Protein AF-A0A2M7XPI5-F1 (afdb_monomer_lite)

Sequence (102 aa):
TYDPLHPLLQEALNETYGIMVYQEDVTRVAMALANFTADDGDQLRKVISKKHKQAKLRDFKIQFYQGARKNNVADTVTDVIWEMIMSFAGYSFCKPHSASYA

Structure (mmCIF, N/CA/C/O backbone):
data_AF-A0A2M7XPI5-F1
#
_entry.id   AF-A0A2M7XPI5-F1
#
loop_
_atom_site.group_PDB
_atom_site.id
_atom_site.type_symbol
_atom_site.label_atom_id
_atom_site.label_alt_id
_atom_site.label_comp_id
_atom_site.label_asym_id
_atom_site.label_entity_id
_atom_site.label_seq_id
_atom_site.pdbx_PDB_ins_code
_atom_site.Cartn_x
_atom_site.Cartn_y
_atom_site.Cartn_z
_atom_site.occupancy
_atom_site.B_iso_or_equiv
_atom_site.auth_seq_id
_atom_site.auth_comp_id
_atom_site.auth_asym_id
_atom_site.auth_atom_id
_atom_site.pdbx_PDB_model_num
ATOM 1 N N . THR A 1 1 ? 19.082 -8.5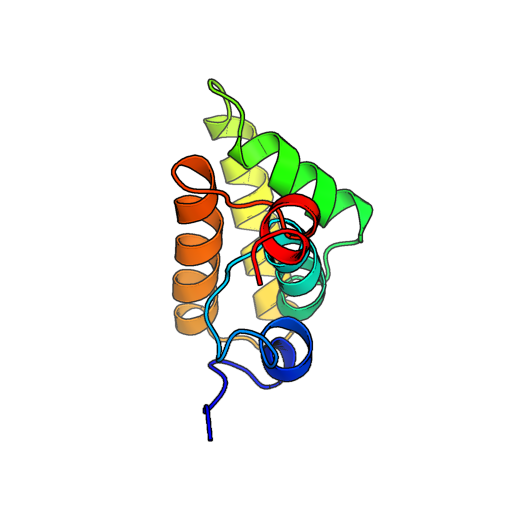63 -12.685 1.00 58.78 1 THR A N 1
ATOM 2 C CA . THR A 1 1 ? 17.932 -7.674 -12.941 1.00 58.78 1 THR A CA 1
ATOM 3 C C . THR A 1 1 ? 16.755 -8.262 -12.206 1.00 58.78 1 THR A C 1
ATOM 5 O O . THR A 1 1 ? 16.539 -9.458 -12.343 1.00 58.78 1 THR A O 1
ATOM 8 N N . TYR A 1 2 ? 16.105 -7.493 -11.341 1.00 68.06 2 TYR A N 1
ATOM 9 C CA . TYR A 1 2 ? 14.916 -7.939 -10.614 1.00 68.06 2 TYR A CA 1
ATOM 10 C C . TYR A 1 2 ? 13.680 -7.729 -11.499 1.00 68.06 2 TYR A C 1
ATOM 12 O O . TYR A 1 2 ? 13.600 -6.699 -12.168 1.00 68.06 2 TYR A O 1
ATOM 20 N N . ASP A 1 3 ? 12.763 -8.698 -11.519 1.00 76.94 3 ASP A N 1
ATOM 21 C CA . ASP A 1 3 ? 11.487 -8.588 -12.229 1.00 76.94 3 ASP A CA 1
ATOM 22 C C . ASP A 1 3 ? 10.394 -8.183 -11.226 1.00 76.94 3 ASP A C 1
ATOM 24 O O . ASP A 1 3 ? 10.141 -8.927 -10.271 1.00 76.94 3 ASP A O 1
ATOM 28 N N . PRO A 1 4 ? 9.800 -6.983 -11.352 1.00 79.75 4 PRO A N 1
ATOM 29 C CA . PRO A 1 4 ? 8.847 -6.497 -10.374 1.00 79.75 4 PRO A CA 1
ATOM 30 C C . PRO A 1 4 ? 7.525 -7.259 -10.448 1.00 79.75 4 PRO A C 1
ATOM 32 O O . PRO A 1 4 ? 6.936 -7.390 -11.514 1.00 79.75 4 PRO A O 1
ATOM 35 N N . LEU A 1 5 ? 6.988 -7.641 -9.282 1.00 82.12 5 LEU A N 1
ATOM 36 C CA . LEU A 1 5 ? 5.658 -8.265 -9.161 1.00 82.12 5 LEU A CA 1
ATOM 37 C C . LEU A 1 5 ? 4.540 -7.461 -9.852 1.00 82.12 5 LEU A C 1
ATOM 39 O O . LEU A 1 5 ? 3.517 -8.019 -10.241 1.00 82.12 5 LEU A O 1
ATOM 43 N N . HIS A 1 6 ? 4.720 -6.143 -9.971 1.00 88.81 6 HIS A N 1
ATOM 44 C CA . HIS A 1 6 ? 3.867 -5.259 -10.754 1.00 88.81 6 HIS A CA 1
ATOM 45 C C . HIS A 1 6 ? 4.668 -4.036 -11.229 1.00 88.81 6 HIS A C 1
ATOM 47 O O . HIS A 1 6 ? 5.464 -3.520 -10.441 1.00 88.81 6 HIS A O 1
ATOM 53 N N . PRO A 1 7 ? 4.425 -3.483 -12.433 1.00 89.12 7 PRO A N 1
ATOM 54 C CA . PRO A 1 7 ? 5.129 -2.286 -12.911 1.00 89.12 7 PRO A CA 1
ATOM 55 C C . PRO A 1 7 ? 5.064 -1.095 -11.941 1.00 89.12 7 PRO A C 1
ATOM 57 O O . PRO A 1 7 ? 6.054 -0.402 -11.739 1.00 89.12 7 PRO A O 1
ATOM 60 N N . LEU A 1 8 ? 3.927 -0.909 -11.256 1.00 89.44 8 LEU A N 1
ATOM 61 C CA . LEU A 1 8 ? 3.747 0.155 -10.249 1.00 89.44 8 LEU A CA 1
ATOM 62 C C . LEU A 1 8 ? 4.673 0.024 -9.027 1.00 89.44 8 LEU A C 1
ATOM 64 O O . LEU A 1 8 ? 4.890 0.995 -8.311 1.00 89.44 8 LEU A O 1
ATOM 68 N N . LEU A 1 9 ? 5.213 -1.167 -8.768 1.00 87.00 9 LEU A N 1
ATOM 69 C CA . LEU A 1 9 ? 6.141 -1.405 -7.663 1.00 87.00 9 LEU A CA 1
ATOM 70 C C . LEU A 1 9 ? 7.589 -1.105 -8.025 1.00 87.00 9 LEU A C 1
ATOM 72 O O . LEU A 1 9 ? 8.428 -1.070 -7.126 1.00 87.00 9 LEU A O 1
ATOM 76 N N . GLN A 1 10 ? 7.891 -0.915 -9.312 1.00 86.06 10 GLN A N 1
ATOM 77 C CA . GLN A 1 10 ? 9.258 -0.730 -9.773 1.00 86.06 10 GLN A CA 1
ATOM 78 C C . GLN A 1 10 ? 9.895 0.469 -9.072 1.00 86.06 10 GLN A C 1
ATOM 80 O O . GLN A 1 10 ? 10.888 0.298 -8.383 1.00 86.06 10 GLN A O 1
ATOM 85 N N . GLU A 1 11 ? 9.290 1.654 -9.129 1.00 82.81 11 GLU A N 1
ATOM 86 C CA . GLU A 1 11 ? 9.857 2.836 -8.465 1.00 82.81 11 GLU A CA 1
ATOM 87 C C . GLU A 1 11 ? 9.920 2.697 -6.936 1.00 82.81 11 GLU A C 1
ATOM 89 O O . GLU A 1 11 ? 10.869 3.165 -6.311 1.00 82.81 11 GLU A O 1
ATOM 94 N N . ALA A 1 12 ? 8.940 2.023 -6.325 1.00 84.12 12 ALA A N 1
ATOM 95 C CA . ALA A 1 12 ? 8.861 1.895 -4.872 1.00 84.12 12 ALA A CA 1
ATOM 96 C C . ALA A 1 12 ? 9.877 0.899 -4.285 1.00 84.12 12 ALA A C 1
ATOM 98 O O . ALA A 1 12 ? 10.324 1.105 -3.159 1.00 84.12 12 ALA A O 1
ATOM 99 N N . LEU A 1 13 ? 10.228 -0.166 -5.018 1.00 84.38 13 LEU A N 1
ATOM 100 C CA . LEU A 1 13 ? 11.019 -1.301 -4.514 1.00 84.38 13 LEU A CA 1
ATOM 101 C C . LEU A 1 13 ? 12.287 -1.597 -5.338 1.00 84.38 13 LEU A C 1
ATOM 103 O O . LEU A 1 13 ? 12.946 -2.611 -5.100 1.00 84.38 13 LEU A O 1
ATOM 107 N N . ASN A 1 14 ? 12.653 -0.752 -6.309 1.00 82.75 14 ASN A N 1
ATOM 108 C CA . ASN A 1 14 ? 13.853 -0.964 -7.133 1.00 82.75 14 ASN A CA 1
ATOM 109 C C . ASN A 1 14 ? 15.138 -0.991 -6.291 1.00 82.75 14 ASN A C 1
ATOM 111 O O . ASN A 1 14 ? 15.988 -1.853 -6.494 1.00 82.75 14 ASN A O 1
ATOM 115 N N . GLU A 1 15 ? 15.261 -0.080 -5.321 1.00 74.62 15 GLU A N 1
ATOM 116 C CA . GLU A 1 15 ? 16.445 0.024 -4.451 1.00 74.62 15 GLU A CA 1
ATOM 117 C C . GLU A 1 15 ? 16.645 -1.220 -3.573 1.00 74.62 15 GLU A C 1
ATOM 119 O O . GLU A 1 15 ? 17.760 -1.525 -3.158 1.00 74.62 15 GLU A O 1
ATOM 124 N N . THR A 1 16 ? 15.563 -1.949 -3.300 1.00 78.06 16 THR A N 1
ATOM 125 C CA . THR A 1 16 ? 15.536 -3.105 -2.402 1.00 78.06 16 THR A CA 1
ATOM 126 C C . THR A 1 16 ? 15.285 -4.423 -3.136 1.00 78.06 16 THR A C 1
ATOM 128 O O . THR A 1 16 ? 14.960 -5.431 -2.507 1.00 78.06 16 THR A O 1
ATOM 131 N N . TYR A 1 17 ? 15.441 -4.433 -4.466 1.00 76.44 17 TYR A N 1
ATOM 132 C CA . TYR A 1 17 ? 15.249 -5.610 -5.322 1.00 76.44 17 TYR A CA 1
ATOM 133 C C . TYR A 1 17 ? 13.906 -6.321 -5.087 1.00 76.44 17 TYR A C 1
ATOM 135 O O . TYR A 1 17 ? 13.840 -7.550 -5.069 1.00 76.44 17 TYR A O 1
ATOM 143 N N . GLY A 1 18 ? 12.835 -5.549 -4.874 1.00 77.19 18 GLY A N 1
ATOM 144 C CA . GLY A 1 18 ? 11.487 -6.087 -4.683 1.00 77.19 18 GLY A CA 1
ATOM 145 C C . GLY A 1 18 ? 11.094 -6.442 -3.263 1.00 77.19 18 GLY A C 1
ATOM 146 O O . GLY A 1 18 ? 9.947 -6.820 -3.034 1.00 77.19 18 GLY A O 1
ATOM 147 N N . ILE A 1 19 ? 12.017 -6.330 -2.313 1.00 79.12 19 ILE A N 1
ATOM 148 C CA . ILE A 1 19 ? 11.769 -6.687 -0.921 1.00 79.12 19 ILE A CA 1
ATOM 149 C C . ILE A 1 19 ? 11.474 -5.411 -0.146 1.00 79.12 19 ILE A C 1
ATOM 151 O O . ILE A 1 19 ? 12.220 -4.443 -0.219 1.00 79.12 19 ILE A O 1
ATOM 155 N N . MET A 1 20 ? 10.390 -5.378 0.617 1.00 82.75 20 MET A N 1
ATOM 156 C CA . MET A 1 20 ? 10.140 -4.256 1.516 1.00 82.75 20 MET A CA 1
ATOM 157 C C . MET A 1 20 ? 11.136 -4.337 2.684 1.00 82.75 20 MET A C 1
ATOM 159 O O . MET A 1 20 ? 11.118 -5.313 3.433 1.00 82.75 20 MET A O 1
ATOM 163 N N . VAL A 1 21 ? 12.028 -3.350 2.827 1.00 73.56 21 VAL A N 1
ATOM 164 C CA . VAL A 1 21 ? 13.082 -3.350 3.873 1.00 73.56 21 VAL A CA 1
ATOM 165 C C . VAL A 1 21 ? 12.878 -2.214 4.872 1.00 73.56 21 VAL A C 1
ATOM 167 O O . VAL A 1 21 ? 13.255 -2.325 6.040 1.00 73.56 21 VAL A O 1
ATOM 170 N N . TYR A 1 22 ? 12.188 -1.154 4.456 1.00 78.12 22 TYR A N 1
ATOM 171 C CA . TYR A 1 22 ? 12.096 0.068 5.228 1.00 78.12 22 TYR A CA 1
ATOM 172 C C . TYR A 1 22 ? 10.667 0.522 5.482 1.00 78.12 22 TYR A C 1
ATOM 174 O O . TYR A 1 22 ? 9.753 0.315 4.692 1.00 78.12 22 TYR A O 1
ATOM 182 N N . GLN A 1 23 ? 10.489 1.238 6.590 1.00 74.69 23 GLN A N 1
ATOM 183 C CA . GLN A 1 23 ? 9.195 1.808 6.962 1.00 74.69 23 GLN A CA 1
ATOM 184 C C . GLN A 1 23 ? 8.602 2.743 5.896 1.00 74.69 23 GLN A C 1
ATOM 186 O O . GLN A 1 23 ? 7.384 2.826 5.773 1.00 74.69 23 GLN A O 1
ATOM 191 N N . GLU A 1 24 ? 9.445 3.456 5.148 1.00 82.38 24 GLU A N 1
ATOM 192 C CA . GLU A 1 24 ? 9.005 4.335 4.057 1.00 82.38 24 GLU A CA 1
ATOM 193 C C . GLU A 1 24 ? 8.495 3.547 2.845 1.00 82.38 24 GLU A C 1
ATOM 195 O O . GLU A 1 24 ? 7.638 4.042 2.112 1.00 82.38 24 GLU A O 1
ATOM 200 N N . ASP A 1 25 ? 8.961 2.310 2.661 1.00 87.56 25 ASP A N 1
ATOM 201 C CA . ASP A 1 25 ? 8.525 1.447 1.567 1.00 87.56 25 ASP A CA 1
ATOM 202 C C . ASP A 1 25 ? 7.052 1.048 1.764 1.00 87.56 25 ASP A C 1
ATOM 204 O O . ASP A 1 25 ? 6.303 1.011 0.793 1.00 87.56 25 ASP A O 1
ATOM 208 N N . VAL A 1 26 ? 6.593 0.857 3.013 1.00 89.00 26 VAL A N 1
ATOM 209 C CA . VAL A 1 26 ? 5.170 0.604 3.337 1.00 89.00 26 VAL A CA 1
ATOM 210 C C . VAL A 1 26 ? 4.285 1.721 2.785 1.00 89.00 26 VAL A C 1
ATOM 212 O O . VAL A 1 26 ? 3.295 1.457 2.103 1.00 89.00 26 VAL A O 1
ATOM 215 N N . THR A 1 27 ? 4.653 2.976 3.057 1.00 91.19 27 THR A N 1
ATOM 216 C CA . THR A 1 27 ? 3.900 4.146 2.594 1.00 91.19 27 THR A CA 1
ATOM 217 C C . THR A 1 27 ? 3.941 4.248 1.069 1.00 91.19 27 THR A C 1
ATOM 219 O O . THR A 1 27 ? 2.888 4.366 0.447 1.00 91.19 27 THR A O 1
ATOM 222 N N . ARG A 1 28 ? 5.126 4.139 0.450 1.00 91.38 28 ARG A N 1
ATOM 223 C CA . ARG A 1 28 ? 5.284 4.239 -1.015 1.00 91.38 28 ARG A CA 1
ATOM 224 C C . ARG A 1 28 ? 4.504 3.157 -1.757 1.00 91.38 28 ARG A C 1
ATOM 226 O O . ARG A 1 28 ? 3.818 3.455 -2.730 1.00 91.38 28 ARG A O 1
ATOM 233 N N . VAL A 1 29 ? 4.567 1.918 -1.279 1.00 93.50 29 VAL A N 1
ATOM 234 C CA . VAL A 1 29 ? 3.853 0.784 -1.873 1.00 93.50 29 VAL A CA 1
ATOM 235 C C . VAL A 1 29 ? 2.342 0.935 -1.720 1.00 93.50 29 VAL A C 1
ATOM 237 O O . VAL A 1 29 ? 1.611 0.686 -2.678 1.00 93.50 29 VAL A O 1
ATOM 240 N N . ALA A 1 30 ? 1.860 1.392 -0.560 1.00 94.56 30 ALA A N 1
ATOM 241 C CA . ALA A 1 30 ? 0.438 1.664 -0.360 1.00 94.56 30 ALA A CA 1
ATOM 242 C C . ALA A 1 30 ? -0.079 2.752 -1.309 1.00 94.56 30 ALA A C 1
ATOM 244 O O . ALA A 1 30 ? -1.151 2.600 -1.896 1.00 94.56 30 ALA A O 1
ATOM 245 N N . MET A 1 31 ? 0.695 3.817 -1.515 1.00 95.00 31 MET A N 1
ATOM 246 C CA . MET A 1 31 ? 0.347 4.861 -2.479 1.00 95.00 31 MET A CA 1
ATOM 247 C C . MET A 1 31 ? 0.320 4.312 -3.911 1.00 95.00 31 MET A C 1
ATOM 249 O O . MET A 1 31 ? -0.676 4.474 -4.612 1.00 95.00 31 MET A O 1
ATOM 253 N N . ALA A 1 32 ? 1.383 3.616 -4.323 1.00 94.12 32 ALA A N 1
ATOM 254 C CA . ALA A 1 32 ? 1.551 3.147 -5.696 1.00 94.12 32 ALA A CA 1
ATOM 255 C C . ALA A 1 32 ? 0.540 2.061 -6.091 1.00 94.12 32 ALA A C 1
ATOM 257 O O . ALA A 1 32 ? -0.063 2.134 -7.159 1.00 94.12 32 ALA A O 1
ATOM 258 N N . LEU A 1 33 ? 0.332 1.049 -5.243 1.00 94.44 33 LEU A N 1
ATOM 259 C CA . LEU A 1 33 ? -0.590 -0.041 -5.560 1.00 94.44 33 LEU A CA 1
ATOM 260 C C . LEU A 1 33 ? -2.031 0.298 -5.218 1.00 94.44 33 LEU A C 1
ATOM 262 O O . LEU A 1 33 ? -2.906 -0.007 -6.017 1.00 94.44 33 LEU A O 1
ATOM 266 N N . ALA A 1 34 ? -2.290 0.920 -4.069 1.00 95.50 34 ALA A N 1
ATOM 267 C CA . ALA A 1 34 ? -3.644 1.067 -3.548 1.00 95.50 34 ALA A CA 1
ATOM 268 C C . ALA A 1 34 ? -4.232 2.482 -3.657 1.00 95.50 34 ALA A C 1
ATOM 270 O O . ALA A 1 34 ? -5.321 2.720 -3.135 1.00 95.50 34 ALA A O 1
ATOM 271 N N . ASN A 1 35 ? -3.564 3.419 -4.339 1.00 95.12 35 ASN A N 1
ATOM 272 C CA . ASN A 1 35 ? -3.994 4.822 -4.426 1.00 95.12 35 ASN A CA 1
ATOM 273 C C . ASN A 1 35 ? -4.206 5.475 -3.051 1.00 95.12 35 ASN A C 1
ATOM 275 O O . ASN A 1 35 ? -5.053 6.357 -2.898 1.00 95.12 35 ASN A O 1
ATOM 279 N N . PHE A 1 36 ? -3.470 5.024 -2.036 1.00 96.25 36 PHE A N 1
ATOM 280 C CA . PHE A 1 36 ? -3.480 5.679 -0.735 1.00 96.25 36 PHE A CA 1
ATOM 281 C C . PHE A 1 36 ? -2.8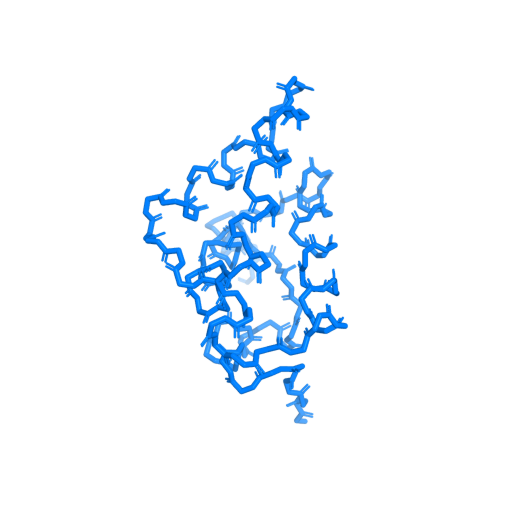52 7.063 -0.865 1.00 96.25 36 PHE A C 1
ATOM 283 O O . PHE A 1 36 ? -1.940 7.277 -1.668 1.00 96.25 36 PHE A O 1
ATOM 290 N N . THR A 1 37 ? -3.307 8.008 -0.051 1.00 96.38 37 THR A N 1
ATOM 291 C CA . THR A 1 37 ? -2.552 9.245 0.135 1.00 96.38 37 THR A CA 1
ATOM 292 C C . THR A 1 37 ? -1.301 8.976 0.976 1.00 96.38 37 THR A C 1
ATOM 294 O O . THR A 1 37 ? -1.170 7.936 1.629 1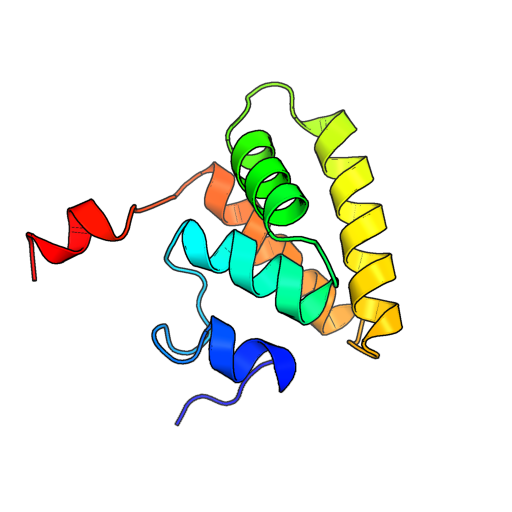.00 96.38 37 THR A O 1
ATOM 297 N N . ALA A 1 38 ? -0.367 9.930 0.994 1.00 91.62 38 ALA A N 1
ATOM 298 C CA . ALA A 1 38 ? 0.786 9.853 1.890 1.00 91.62 38 ALA A CA 1
ATOM 299 C C . ALA A 1 38 ? 0.357 9.751 3.368 1.00 91.62 38 ALA A C 1
ATOM 301 O O . ALA A 1 38 ? 0.993 9.031 4.139 1.00 91.62 38 ALA A O 1
ATOM 302 N N . ASP A 1 39 ? -0.744 10.419 3.744 1.00 94.31 39 ASP A N 1
ATOM 303 C CA . ASP A 1 39 ? -1.314 10.335 5.092 1.00 94.31 39 ASP A CA 1
ATOM 304 C C . ASP A 1 39 ? -1.875 8.935 5.375 1.00 94.31 39 ASP A C 1
ATOM 306 O O . ASP A 1 39 ? -1.503 8.327 6.376 1.00 94.31 39 ASP A O 1
ATOM 310 N N . ASP A 1 40 ? -2.669 8.364 4.463 1.00 94.56 40 ASP A N 1
ATOM 311 C CA . ASP A 1 40 ? -3.225 7.011 4.628 1.00 94.56 40 ASP A CA 1
ATOM 312 C C . ASP A 1 40 ? -2.120 5.955 4.781 1.00 94.56 40 ASP A C 1
ATOM 314 O O . ASP A 1 40 ? -2.191 5.081 5.651 1.00 94.56 40 ASP A O 1
ATOM 318 N N . GLY A 1 41 ? -1.066 6.043 3.962 1.00 92.94 41 GLY A N 1
ATOM 319 C CA . GLY A 1 41 ? 0.080 5.137 4.043 1.00 92.94 41 GLY A CA 1
ATOM 320 C C . GLY A 1 41 ? 0.849 5.276 5.362 1.00 92.94 41 GLY A C 1
ATOM 321 O O . GLY A 1 41 ? 1.240 4.275 5.969 1.00 92.94 41 GLY A O 1
ATOM 322 N N . ASP A 1 42 ? 1.023 6.502 5.862 1.00 90.56 42 ASP A N 1
ATOM 323 C CA . ASP A 1 42 ? 1.620 6.745 7.179 1.00 90.56 42 ASP A CA 1
ATOM 324 C C . ASP A 1 42 ? 0.736 6.234 8.332 1.00 90.56 42 ASP A C 1
ATOM 326 O O . ASP A 1 42 ? 1.231 5.635 9.297 1.00 90.56 42 ASP A O 1
ATOM 330 N N . GLN A 1 43 ? -0.583 6.412 8.234 1.00 92.50 43 GLN A N 1
ATOM 331 C CA . GLN A 1 43 ? -1.530 5.866 9.201 1.00 92.50 43 GLN A CA 1
ATOM 332 C C . GLN A 1 43 ? -1.489 4.337 9.221 1.00 92.50 43 GLN A C 1
ATOM 334 O O . GLN A 1 43 ? -1.440 3.750 10.310 1.00 92.50 43 GLN A O 1
ATOM 339 N N . LEU A 1 44 ? -1.449 3.693 8.051 1.00 92.50 44 LEU A N 1
ATOM 340 C CA . LEU A 1 44 ? -1.288 2.247 7.922 1.00 92.50 44 LEU A CA 1
ATOM 341 C C . LEU A 1 44 ? -0.012 1.787 8.638 1.00 92.50 44 LEU A C 1
ATOM 343 O O . LEU A 1 44 ? -0.090 0.951 9.544 1.00 92.50 44 LEU A O 1
ATOM 347 N N . ARG A 1 45 ? 1.137 2.406 8.333 1.00 88.62 45 ARG A N 1
ATOM 348 C CA . ARG A 1 45 ? 2.417 2.146 9.014 1.00 88.62 45 ARG A CA 1
ATOM 349 C C . ARG A 1 45 ? 2.283 2.239 10.538 1.00 88.62 45 ARG A C 1
ATOM 351 O O . ARG A 1 45 ? 2.697 1.334 11.261 1.00 88.62 45 ARG A O 1
ATOM 358 N N . LYS A 1 46 ? 1.663 3.308 11.046 1.00 88.44 46 LYS A N 1
ATOM 359 C CA . LYS A 1 46 ? 1.451 3.516 12.491 1.00 88.44 46 LYS A CA 1
ATOM 360 C C . LYS A 1 46 ? 0.532 2.464 13.112 1.00 88.44 46 LYS A C 1
ATOM 362 O O . LYS A 1 46 ? 0.724 2.098 14.271 1.00 88.44 46 LYS A O 1
ATOM 367 N N . VAL A 1 47 ? -0.500 2.015 12.398 1.00 90.69 47 VAL A N 1
ATOM 368 C CA . VAL A 1 47 ? -1.455 1.007 12.888 1.00 90.69 47 VAL A CA 1
ATOM 369 C C . VAL A 1 47 ? -0.813 -0.375 12.958 1.00 90.69 47 VAL A C 1
ATOM 371 O O . VAL A 1 47 ? -1.049 -1.095 13.930 1.00 90.69 47 VAL A O 1
ATOM 374 N N . ILE A 1 48 ? 0.041 -0.721 11.995 1.00 87.81 48 ILE A N 1
ATOM 375 C CA . ILE A 1 48 ? 0.760 -2.002 11.944 1.00 87.81 48 ILE A CA 1
ATOM 376 C C . ILE A 1 48 ? 1.604 -2.232 13.208 1.00 87.81 48 ILE A C 1
ATOM 378 O O . ILE A 1 48 ? 1.665 -3.362 13.693 1.00 87.81 48 ILE A O 1
ATOM 382 N N . SER A 1 49 ? 2.160 -1.184 13.818 1.00 83.31 49 SER A N 1
ATOM 383 C CA . SER A 1 49 ? 2.986 -1.297 15.033 1.00 83.31 49 SER A CA 1
ATOM 384 C C . SER A 1 49 ? 2.199 -1.318 16.357 1.00 83.31 49 SER A C 1
ATOM 386 O O . SER A 1 49 ? 2.797 -1.411 17.429 1.00 83.31 49 SER A O 1
ATOM 388 N N . LYS A 1 50 ? 0.860 -1.220 16.340 1.00 84.62 50 LYS A N 1
ATOM 389 C CA . LYS A 1 50 ? 0.031 -1.161 17.565 1.00 84.62 50 LYS A CA 1
ATOM 390 C C . LYS A 1 50 ? -0.406 -2.546 18.057 1.00 84.62 50 LYS A C 1
ATOM 392 O O . LYS A 1 50 ? -0.718 -3.429 17.268 1.00 84.62 50 LYS A O 1
ATOM 397 N N . LYS A 1 51 ? -0.539 -2.719 19.379 1.00 74.62 51 LYS A N 1
ATOM 398 C CA . LYS A 1 51 ? -0.995 -3.987 19.992 1.00 74.62 51 LYS A CA 1
ATOM 399 C C . LYS A 1 51 ? -2.460 -4.337 19.668 1.00 74.62 51 LYS A C 1
ATOM 401 O O . LYS A 1 51 ? -2.755 -5.479 19.341 1.00 74.62 51 LYS A O 1
ATOM 406 N N . HIS A 1 52 ? -3.374 -3.362 19.691 1.00 77.94 52 HIS A N 1
ATOM 407 C CA . HIS A 1 52 ? -4.815 -3.563 19.438 1.00 77.94 52 HIS A CA 1
ATOM 408 C C . HIS A 1 52 ? -5.235 -2.998 18.075 1.00 77.94 52 HIS A C 1
ATOM 410 O O . HIS A 1 52 ? -5.980 -2.026 17.977 1.00 77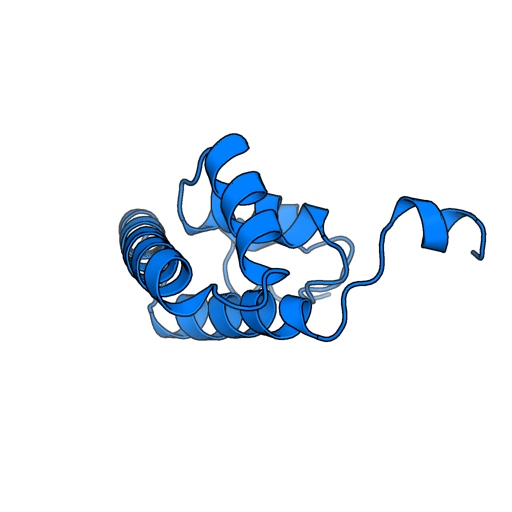.94 52 HIS A O 1
ATOM 416 N N . LYS A 1 53 ? -4.692 -3.578 17.005 1.00 82.50 53 LYS A N 1
ATOM 417 C CA . LYS A 1 53 ? -4.791 -3.042 15.635 1.00 82.50 53 LYS A CA 1
ATOM 418 C C . LYS A 1 53 ? -5.811 -3.738 14.729 1.00 82.50 53 LYS A C 1
ATOM 420 O O . LYS A 1 53 ? -6.059 -3.251 13.634 1.00 82.50 53 LYS A O 1
ATOM 425 N N . GLN A 1 54 ? -6.407 -4.849 15.171 1.00 84.38 54 GLN A N 1
ATOM 426 C CA . GLN A 1 54 ? -7.189 -5.754 14.313 1.00 84.38 54 GLN A CA 1
ATOM 427 C C . GLN A 1 54 ? -8.349 -5.071 13.571 1.00 84.38 54 GLN A C 1
ATOM 429 O O . GLN A 1 54 ? -8.484 -5.269 12.369 1.00 84.38 54 GLN A O 1
ATOM 434 N N . ALA A 1 55 ? -9.144 -4.237 14.253 1.00 87.88 55 ALA A N 1
ATOM 435 C CA . ALA A 1 55 ? -10.272 -3.547 13.623 1.00 87.88 55 ALA A CA 1
ATOM 436 C C . ALA A 1 55 ? -9.807 -2.575 12.524 1.00 87.88 55 ALA A C 1
ATOM 438 O O . ALA A 1 55 ? -10.199 -2.718 11.373 1.00 87.88 55 ALA A O 1
ATOM 439 N N . LYS A 1 56 ? -8.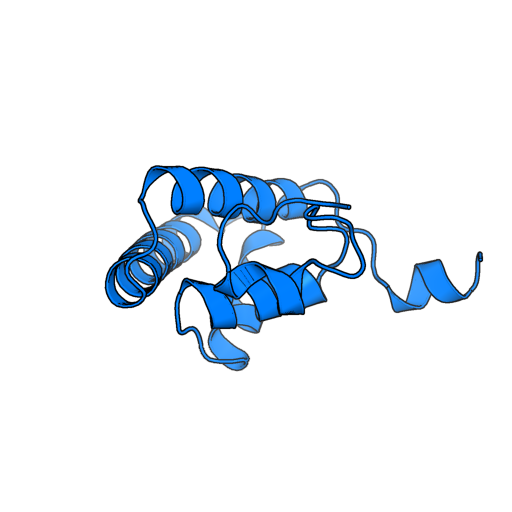879 -1.663 12.849 1.00 90.00 56 LYS A N 1
ATOM 440 C CA . LYS A 1 56 ? -8.347 -0.693 11.878 1.00 90.00 56 LYS A CA 1
ATOM 441 C C . LYS A 1 56 ? -7.601 -1.362 10.723 1.00 90.00 56 LYS A C 1
ATOM 443 O O . LYS A 1 56 ? -7.709 -0.915 9.590 1.00 90.00 56 LYS A O 1
ATOM 448 N N . LEU A 1 57 ? -6.856 -2.438 10.992 1.00 90.88 57 LEU A N 1
ATOM 449 C CA . LEU A 1 57 ? -6.180 -3.197 9.939 1.00 90.88 57 LEU A CA 1
ATOM 450 C C . LEU A 1 57 ? -7.160 -3.840 8.963 1.00 90.88 57 LEU A C 1
ATOM 452 O O . LEU A 1 57 ? -6.849 -3.918 7.779 1.00 90.88 57 LEU A O 1
ATOM 456 N N . ARG A 1 58 ? -8.323 -4.302 9.435 1.00 92.69 58 ARG A N 1
ATOM 457 C CA . ARG A 1 58 ? -9.356 -4.851 8.554 1.00 92.69 58 ARG A CA 1
ATOM 458 C C . ARG A 1 58 ? -9.850 -3.789 7.574 1.00 92.69 58 ARG A C 1
ATOM 460 O O . ARG A 1 58 ? -9.950 -4.083 6.386 1.00 92.69 58 ARG A O 1
ATOM 467 N N . ASP A 1 59 ? -10.099 -2.575 8.056 1.00 94.44 59 ASP A N 1
ATOM 468 C CA . ASP A 1 59 ? -10.555 -1.462 7.216 1.00 94.44 59 ASP A CA 1
ATOM 469 C C . ASP A 1 59 ? -9.487 -1.076 6.187 1.00 94.44 59 ASP A C 1
ATOM 471 O O . ASP A 1 59 ? -9.778 -1.000 4.992 1.00 94.44 59 ASP A O 1
ATOM 475 N N . PHE A 1 60 ? -8.227 -0.951 6.621 1.00 95.81 60 PHE A N 1
ATOM 476 C CA . PHE A 1 60 ? -7.108 -0.703 5.711 1.00 95.81 60 PHE A CA 1
ATOM 477 C C . PHE A 1 60 ? -6.918 -1.824 4.692 1.00 95.81 60 PHE A C 1
ATOM 479 O O . PHE A 1 60 ? -6.642 -1.531 3.535 1.00 95.81 60 PHE A O 1
ATOM 486 N N . LYS A 1 61 ? -7.101 -3.094 5.077 1.00 95.50 61 LYS A N 1
ATOM 487 C CA . LYS A 1 61 ? -7.028 -4.219 4.134 1.00 95.50 61 LYS A CA 1
ATOM 488 C C . LYS A 1 61 ? -8.088 -4.072 3.046 1.00 95.50 61 LYS A C 1
ATOM 490 O O . LYS A 1 61 ? -7.781 -4.195 1.867 1.00 95.50 61 LYS A O 1
ATOM 495 N N . ILE A 1 62 ? -9.328 -3.762 3.421 1.00 96.62 62 ILE A N 1
ATOM 496 C CA . ILE A 1 62 ? -10.417 -3.570 2.455 1.00 96.62 62 ILE A CA 1
ATOM 497 C C . ILE A 1 62 ? -10.088 -2.419 1.496 1.00 96.62 62 ILE A C 1
ATOM 499 O O . ILE A 1 62 ? -10.179 -2.595 0.281 1.00 96.62 62 ILE A O 1
ATOM 503 N N . GLN A 1 63 ? -9.662 -1.272 2.028 1.00 96.75 63 GLN A N 1
ATOM 504 C CA . GLN A 1 63 ? -9.274 -0.112 1.221 1.00 96.75 63 GLN A CA 1
ATOM 505 C C . GLN A 1 63 ? -8.096 -0.430 0.295 1.00 96.75 63 GLN A C 1
ATOM 507 O O . GLN A 1 63 ? -8.128 -0.064 -0.879 1.00 96.75 63 GLN A O 1
ATOM 512 N N . PHE A 1 64 ? -7.095 -1.158 0.795 1.00 97.12 64 PHE A N 1
ATOM 513 C CA . PHE A 1 64 ? -5.908 -1.536 0.036 1.00 97.12 64 PHE A CA 1
ATOM 514 C C . PHE A 1 64 ? -6.272 -2.376 -1.191 1.00 97.12 64 PHE A C 1
ATOM 516 O O . PHE A 1 64 ? -5.887 -2.041 -2.309 1.00 97.12 64 PHE A O 1
ATOM 523 N N . TYR A 1 65 ? -7.091 -3.417 -1.011 1.00 97.19 65 TYR A N 1
ATOM 524 C CA . TYR A 1 65 ? -7.515 -4.289 -2.113 1.00 97.19 65 TYR A CA 1
ATOM 525 C C . TYR A 1 65 ? -8.428 -3.563 -3.102 1.00 97.19 65 TYR A C 1
ATOM 527 O O . TYR A 1 65 ? -8.321 -3.761 -4.310 1.00 97.19 65 TYR A O 1
ATOM 535 N N . GLN A 1 66 ? -9.321 -2.695 -2.619 1.00 97.38 66 GLN A N 1
ATOM 536 C CA . GLN A 1 66 ? -10.147 -1.871 -3.505 1.00 97.38 66 GLN A CA 1
ATOM 537 C C . GLN A 1 66 ? -9.291 -0.929 -4.355 1.00 97.38 66 GLN A C 1
ATOM 539 O O . GLN A 1 66 ? -9.545 -0.778 -5.549 1.00 97.38 66 GLN A O 1
ATOM 544 N N . GLY A 1 67 ? -8.275 -0.314 -3.753 1.00 97.06 67 GLY A N 1
ATOM 545 C CA . GLY A 1 67 ? -7.303 0.525 -4.440 1.00 97.06 67 GLY A CA 1
ATOM 546 C C . GLY A 1 67 ? -6.490 -0.239 -5.483 1.00 97.06 67 GLY A C 1
ATOM 547 O O . GLY A 1 67 ? -6.427 0.185 -6.635 1.00 97.06 67 GLY A O 1
ATOM 548 N N . ALA A 1 68 ? -5.952 -1.398 -5.101 1.00 96.94 68 ALA A N 1
ATOM 549 C CA . ALA A 1 68 ? -5.181 -2.275 -5.978 1.00 96.94 68 ALA A CA 1
ATOM 550 C C . ALA A 1 68 ? -5.991 -2.714 -7.203 1.00 96.94 68 ALA A C 1
ATOM 552 O O . ALA A 1 68 ? -5.531 -2.586 -8.339 1.00 96.94 68 ALA A O 1
ATOM 553 N N . ARG A 1 69 ? -7.252 -3.105 -6.998 1.00 96.62 69 ARG A N 1
ATOM 554 C CA . ARG A 1 69 ? -8.168 -3.450 -8.094 1.00 96.62 69 ARG A CA 1
ATOM 555 C C . ARG A 1 69 ? -8.460 -2.271 -9.021 1.00 96.62 69 ARG A C 1
ATOM 557 O O . ARG A 1 69 ? -8.534 -2.470 -10.228 1.00 96.62 69 ARG A O 1
ATOM 564 N N . LYS A 1 70 ? -8.580 -1.041 -8.499 1.00 96.56 70 LYS A N 1
ATOM 565 C CA . LYS A 1 70 ? -8.716 0.171 -9.337 1.00 96.56 70 LYS A CA 1
ATOM 566 C C . LYS A 1 70 ? -7.484 0.414 -10.214 1.00 96.56 70 LYS A C 1
ATOM 568 O O . LYS A 1 70 ? -7.626 0.939 -11.311 1.00 96.56 70 LYS A O 1
ATOM 573 N N . ASN A 1 71 ? -6.311 -0.016 -9.754 1.00 94.75 71 ASN A N 1
ATOM 574 C CA . ASN A 1 71 ? -5.063 0.013 -10.513 1.00 94.75 71 ASN A CA 1
ATOM 575 C C . ASN A 1 71 ? -4.848 -1.235 -11.390 1.00 94.75 71 ASN A C 1
ATOM 577 O O . ASN A 1 71 ? -3.763 -1.405 -11.941 1.00 94.75 71 ASN A O 1
ATOM 581 N N . ASN A 1 72 ? -5.870 -2.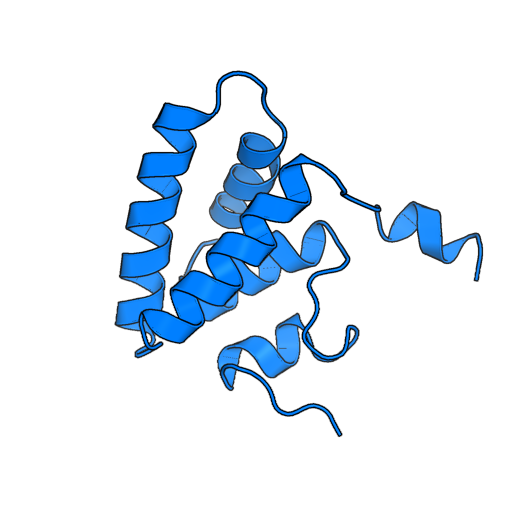086 -11.553 1.00 95.06 72 ASN A N 1
ATOM 582 C CA . ASN A 1 72 ? -5.817 -3.350 -12.301 1.00 95.06 72 ASN A CA 1
ATOM 583 C C . ASN A 1 72 ? -4.735 -4.323 -11.804 1.00 95.06 72 ASN A C 1
ATOM 585 O O . ASN A 1 72 ? -4.245 -5.165 -12.557 1.00 95.06 72 ASN A O 1
ATOM 589 N N . VAL A 1 73 ? -4.377 -4.230 -10.525 1.00 94.25 73 VAL A N 1
ATOM 590 C CA . VAL A 1 73 ? -3.448 -5.155 -9.881 1.00 94.25 73 VAL A CA 1
ATOM 591 C C . VAL A 1 73 ? -4.208 -6.436 -9.553 1.00 94.25 73 VAL A C 1
ATOM 593 O O . VAL A 1 73 ? -5.293 -6.394 -8.969 1.00 94.25 73 VAL A O 1
ATOM 596 N N . ALA A 1 74 ? -3.638 -7.586 -9.910 1.00 93.62 74 ALA A N 1
ATOM 597 C CA . ALA A 1 74 ? -4.218 -8.877 -9.566 1.00 93.62 74 ALA A CA 1
ATOM 598 C C . ALA A 1 74 ? -4.265 -9.082 -8.042 1.00 93.62 74 ALA A C 1
ATOM 600 O O . ALA A 1 74 ? -3.336 -8.710 -7.316 1.00 93.62 74 ALA A O 1
ATOM 601 N N . ASP A 1 75 ? -5.319 -9.743 -7.558 1.00 92.44 75 ASP A N 1
ATOM 602 C CA . ASP A 1 75 ? -5.459 -10.066 -6.133 1.00 92.44 75 ASP A CA 1
ATOM 603 C C . ASP A 1 75 ? -4.263 -10.892 -5.625 1.00 92.44 75 ASP A C 1
ATOM 605 O O . ASP A 1 75 ? -3.782 -10.644 -4.529 1.00 92.44 75 ASP A O 1
ATOM 609 N N . THR A 1 76 ? -3.691 -11.772 -6.456 1.00 91.31 76 THR A N 1
ATOM 610 C CA . THR A 1 76 ? -2.499 -12.570 -6.114 1.00 91.31 76 THR A CA 1
ATOM 611 C C . THR A 1 76 ? -1.269 -11.716 -5.802 1.00 91.31 76 THR A C 1
ATOM 613 O O . THR A 1 76 ? -0.532 -12.007 -4.864 1.00 91.31 76 THR A O 1
ATOM 616 N N . VAL A 1 77 ? -1.044 -10.640 -6.560 1.00 91.38 77 VAL A N 1
ATOM 617 C CA . VAL A 1 77 ? 0.049 -9.691 -6.296 1.00 91.38 77 VAL A CA 1
ATOM 618 C C . VAL A 1 77 ? -0.267 -8.854 -5.059 1.00 91.38 77 VAL A C 1
ATOM 620 O O . VAL A 1 77 ? 0.600 -8.617 -4.219 1.00 91.38 77 VAL A O 1
ATOM 623 N N . THR A 1 78 ? -1.526 -8.441 -4.928 1.00 94.31 78 THR A N 1
ATOM 624 C CA . THR A 1 78 ? -2.023 -7.678 -3.779 1.00 94.31 78 THR A CA 1
ATOM 625 C C . THR A 1 78 ? -1.833 -8.452 -2.473 1.00 94.31 78 THR A C 1
ATOM 627 O O . THR A 1 78 ? -1.370 -7.868 -1.495 1.00 94.31 78 THR A O 1
ATOM 630 N N . ASP A 1 79 ? -2.112 -9.758 -2.469 1.00 92.06 79 ASP A N 1
ATOM 631 C CA . ASP A 1 79 ? -1.904 -10.658 -1.332 1.00 92.06 79 ASP A CA 1
ATOM 632 C C . ASP A 1 79 ? -0.435 -10.686 -0.906 1.00 92.06 79 ASP A C 1
ATOM 634 O O . ASP A 1 79 ? -0.121 -10.432 0.256 1.00 92.06 79 ASP A O 1
ATOM 638 N N . VAL A 1 80 ? 0.474 -10.926 -1.856 1.00 90.25 80 VAL A N 1
ATOM 639 C CA . VAL A 1 80 ? 1.921 -10.995 -1.598 1.00 90.25 80 VAL A CA 1
ATOM 640 C C . VAL A 1 80 ? 2.434 -9.699 -0.966 1.00 90.25 80 VAL A C 1
ATOM 642 O O . VAL A 1 80 ? 3.204 -9.723 -0.004 1.00 90.25 80 VAL A O 1
ATOM 645 N N . ILE A 1 81 ? 1.972 -8.554 -1.465 1.00 91.56 81 ILE A N 1
ATOM 646 C CA . ILE A 1 81 ? 2.369 -7.250 -0.935 1.00 91.56 81 ILE A CA 1
ATOM 647 C C . ILE A 1 81 ? 1.748 -6.980 0.431 1.00 91.56 81 ILE A C 1
ATOM 649 O O . ILE A 1 81 ? 2.422 -6.464 1.322 1.00 91.56 81 ILE A O 1
ATOM 653 N N . TRP A 1 82 ? 0.478 -7.327 0.618 1.00 92.50 82 TRP A N 1
ATOM 654 C CA . TRP A 1 82 ? -0.182 -7.161 1.904 1.00 92.50 82 TRP A CA 1
ATOM 655 C C . TRP A 1 82 ? 0.513 -7.983 2.997 1.00 92.50 82 TRP A C 1
ATOM 657 O O . TRP A 1 82 ? 0.743 -7.472 4.094 1.00 92.50 82 TRP A O 1
ATOM 667 N N . GLU A 1 83 ? 0.914 -9.218 2.695 1.00 88.62 83 GLU A N 1
ATOM 668 C CA . GLU A 1 83 ? 1.690 -10.061 3.611 1.00 88.62 83 GLU A CA 1
ATOM 669 C C . GLU A 1 83 ? 3.058 -9.443 3.941 1.00 88.62 83 GLU A C 1
ATOM 671 O O . GLU A 1 83 ? 3.425 -9.377 5.117 1.00 88.62 83 GLU A O 1
ATOM 676 N N . MET A 1 84 ? 3.769 -8.886 2.949 1.00 87.38 84 MET A N 1
ATOM 677 C CA . MET A 1 84 ? 5.001 -8.120 3.197 1.00 87.38 84 MET A CA 1
ATOM 678 C C . MET A 1 84 ? 4.761 -6.918 4.121 1.00 87.38 84 MET A C 1
ATOM 680 O O . MET A 1 84 ? 5.537 -6.671 5.040 1.00 87.38 84 MET A O 1
ATOM 684 N N . ILE A 1 85 ? 3.663 -6.182 3.942 1.00 89.12 85 ILE A N 1
ATOM 685 C CA . ILE A 1 85 ? 3.303 -5.068 4.832 1.00 89.12 85 ILE A CA 1
ATOM 686 C C . ILE A 1 85 ? 3.012 -5.578 6.257 1.00 89.12 85 ILE A C 1
ATOM 688 O O . ILE A 1 85 ? 3.381 -4.938 7.245 1.00 89.12 85 ILE A O 1
ATOM 692 N N . MET A 1 86 ? 2.366 -6.739 6.403 1.00 86.62 86 MET A N 1
ATOM 693 C CA . MET A 1 86 ? 2.066 -7.325 7.714 1.00 86.62 86 MET A CA 1
ATOM 694 C C . MET A 1 86 ? 3.311 -7.847 8.437 1.00 86.62 86 MET A C 1
ATOM 696 O O . MET A 1 86 ? 3.371 -7.731 9.668 1.00 86.62 86 MET A O 1
ATOM 700 N N . SER A 1 87 ? 4.326 -8.336 7.717 1.00 80.25 87 SER A N 1
ATOM 701 C CA . SER A 1 87 ? 5.585 -8.780 8.331 1.00 80.25 87 SER A CA 1
ATOM 702 C C . SER A 1 87 ? 6.376 -7.631 8.973 1.00 80.25 87 SER A C 1
ATOM 704 O O . SER A 1 87 ? 7.111 -7.857 9.938 1.00 80.25 87 SER A O 1
ATOM 706 N N . PHE A 1 88 ? 6.157 -6.377 8.551 1.00 74.50 88 PHE A N 1
ATOM 707 C CA . PHE A 1 88 ? 6.777 -5.202 9.186 1.00 74.50 88 PHE A CA 1
ATOM 708 C C . PHE A 1 88 ? 6.374 -5.007 10.646 1.00 74.50 88 PHE A C 1
ATOM 710 O O . PHE A 1 88 ? 7.174 -4.499 11.435 1.00 74.50 88 PHE A O 1
ATOM 717 N N . ALA A 1 89 ? 5.185 -5.464 11.047 1.00 64.44 89 ALA A N 1
ATOM 718 C CA . ALA A 1 89 ? 4.735 -5.381 12.435 1.00 64.44 89 ALA A CA 1
ATOM 719 C C . ALA A 1 89 ? 5.680 -6.051 13.441 1.00 64.44 89 ALA A C 1
ATOM 721 O O . ALA A 1 89 ? 5.631 -5.709 14.623 1.00 64.44 89 ALA A O 1
ATOM 722 N N . GLY A 1 90 ? 6.471 -7.030 12.989 1.00 57.41 90 GLY A N 1
ATOM 723 C CA . GLY A 1 90 ? 7.366 -7.818 13.832 1.00 57.41 90 GLY A CA 1
ATOM 724 C C . GLY A 1 90 ? 8.860 -7.564 13.614 1.00 57.41 90 GLY A C 1
ATOM 725 O O . GLY A 1 90 ? 9.641 -7.999 14.454 1.00 57.41 90 GLY A O 1
ATOM 726 N N . TYR A 1 91 ? 9.273 -6.896 12.525 1.00 55.19 91 TYR A N 1
ATOM 727 C CA . TYR A 1 91 ? 10.686 -6.878 12.098 1.00 55.19 91 TYR A CA 1
ATOM 728 C C . TYR A 1 91 ? 11.128 -5.596 11.350 1.00 55.19 91 TYR A C 1
ATOM 730 O O . TYR A 1 91 ? 11.826 -5.654 10.343 1.00 55.19 91 TYR A O 1
ATOM 738 N N . SER A 1 92 ? 10.708 -4.409 11.802 1.00 51.72 92 SER A N 1
ATOM 739 C CA . SER A 1 92 ? 11.017 -3.142 11.107 1.00 51.72 92 SER A CA 1
ATOM 740 C C . SER A 1 92 ? 12.423 -2.585 11.421 1.00 51.72 92 SER A C 1
ATOM 742 O O . SER A 1 92 ? 12.648 -2.109 12.533 1.00 51.72 92 SER A O 1
ATOM 744 N N . PHE A 1 93 ? 13.326 -2.531 10.431 1.00 51.03 93 PHE A N 1
ATOM 745 C CA . PHE A 1 93 ? 14.547 -1.700 10.449 1.00 51.03 93 PHE A CA 1
ATOM 746 C C . PHE A 1 93 ? 14.251 -0.273 9.919 1.00 51.03 93 PHE A C 1
ATOM 748 O O . PHE A 1 93 ? 13.503 -0.093 8.957 1.00 51.03 93 PHE A O 1
ATOM 755 N N . CYS A 1 94 ? 14.828 0.772 10.529 1.00 46.41 94 CYS A N 1
ATOM 756 C CA . CYS A 1 94 ? 14.673 2.173 10.090 1.00 46.41 94 CYS A CA 1
ATOM 757 C C . CYS A 1 94 ? 15.870 2.635 9.223 1.00 46.41 94 CYS A C 1
ATOM 759 O O . CYS A 1 94 ? 16.993 2.643 9.727 1.00 46.41 94 CYS A O 1
ATOM 761 N N . LYS A 1 95 ? 15.638 3.122 7.980 1.00 47.72 95 LYS A N 1
ATOM 762 C CA . LYS A 1 95 ? 16.672 3.681 7.056 1.00 47.72 95 LYS A CA 1
ATOM 763 C C . LYS A 1 95 ? 17.710 4.601 7.719 1.00 47.72 95 LYS A C 1
ATOM 765 O O . LYS A 1 95 ? 18.899 4.344 7.535 1.00 47.72 95 LYS A O 1
ATOM 770 N N . PRO A 1 96 ? 17.329 5.639 8.495 1.00 45.88 96 PRO A N 1
ATOM 771 C CA . PRO A 1 96 ? 18.312 6.581 9.036 1.00 45.88 96 PRO A CA 1
ATOM 772 C C . PRO A 1 96 ? 19.262 5.955 10.065 1.00 45.88 96 PRO A C 1
ATOM 774 O O . PRO A 1 96 ? 20.330 6.503 10.295 1.00 45.88 96 PRO A O 1
ATOM 777 N N . HIS A 1 97 ? 18.914 4.804 10.655 1.00 44.19 97 HIS A N 1
ATOM 778 C CA . HIS A 1 97 ? 19.821 4.060 11.534 1.00 44.19 97 HIS A CA 1
ATOM 779 C C . HIS A 1 97 ? 20.766 3.132 10.753 1.00 44.19 97 HIS A C 1
ATOM 781 O O . HIS A 1 97 ? 21.887 2.915 11.190 1.00 44.19 97 HIS A O 1
ATOM 787 N N . SER A 1 98 ? 20.355 2.607 9.593 1.00 42.47 98 SER A N 1
ATOM 788 C CA . SER A 1 98 ? 21.203 1.737 8.759 1.00 42.47 98 SER A CA 1
ATOM 789 C C . SER A 1 98 ? 22.235 2.504 7.926 1.00 42.47 98 SER A C 1
ATOM 791 O O . SER A 1 98 ? 23.294 1.958 7.643 1.00 42.47 98 SER A O 1
ATOM 793 N N . ALA A 1 99 ? 21.971 3.767 7.571 1.00 46.81 99 ALA A N 1
ATOM 794 C CA . ALA A 1 99 ? 22.918 4.595 6.815 1.00 46.81 99 ALA A CA 1
ATOM 795 C C . ALA A 1 99 ? 24.186 4.974 7.610 1.00 46.81 99 ALA A C 1
ATOM 797 O O . ALA A 1 99 ? 25.185 5.350 7.012 1.00 46.81 99 ALA A O 1
ATOM 798 N N . SER A 1 100 ? 24.165 4.869 8.945 1.00 48.06 100 SER A N 1
ATOM 799 C CA . SER A 1 100 ? 25.344 5.107 9.793 1.00 48.06 100 SER A CA 1
ATOM 800 C C . SER A 1 100 ? 26.228 3.869 10.000 1.00 48.06 100 SER A C 1
ATOM 802 O O . SER A 1 100 ? 27.296 3.999 10.589 1.00 48.06 100 SER A O 1
ATOM 804 N N . TYR A 1 101 ? 25.801 2.688 9.537 1.00 43.56 101 TYR A N 1
ATOM 805 C CA . TYR A 1 101 ? 26.543 1.425 9.672 1.00 43.56 101 TYR A CA 1
ATOM 806 C C . TYR A 1 101 ? 27.004 0.833 8.324 1.00 43.56 101 TYR A C 1
ATOM 808 O O . TYR A 1 101 ? 27.489 -0.299 8.313 1.00 43.56 101 TYR A O 1
ATOM 816 N N . ALA A 1 102 ? 26.843 1.562 7.213 1.00 45.88 102 ALA A N 1
ATOM 817 C CA . ALA A 1 102 ? 27.281 1.156 5.873 1.00 45.88 102 ALA A CA 1
ATOM 818 C C . ALA A 1 102 ? 28.582 1.856 5.460 1.00 45.88 102 ALA A C 1
ATOM 820 O O . ALA A 1 102 ? 28.733 3.053 5.795 1.00 45.88 102 ALA A O 1
#

Secondary structure (DSSP, 8-state):
----SSGGGHHHHGGGTT---BHHHHHHHHHHHH---HHHHHHHHHHHT-TT-HHHHHHHHHHHHHHHHHTT--HHHHHHHHHHHHHHHHH-B-HHHHTT--

Radius of gyration: 13.25 Å; chains: 1; bounding box: 38×23×33 Å

Foldseek 3Di:
DADELDPLCCVLCVVPSRAPQALVSQLSCLCSQQVDDSVLSVVLSVLLQDPPNVVVVVVSLVSSVNSNVVVVHDVVSSVVVSVSSNVCNPDHDHPVVVVVVD

pLDDT: mean 82.87, std 15.31, range [42.47, 97.38]